Protein AF-A0A975B6C8-F1 (afdb_monomer)

pLDDT: mean 73.53, std 17.84, range [35.53, 93.25]

Secondary structure (DSSP, 8-state):
-----HHHHHHHHHTTB-TTT--B--EEEEEEETTT--B--TT---TT--EEEEEE-SSTTT--EEEESSTT--EEE-GGGGGGG--TT----------------

Organism: NCBI:txid45656

Foldseek 3Di:
DPDDDLLQLQVLLLACHHSVPSHHWDFPFAKAWAPPSDGDDPPDDDPPTQIWTKTFDPPPPPRWIWTASDPNDDIGTDPVCNCSNDDPVPPPPDNPPPPPPPPDD

Radius of gyration: 16.2 Å; Cα contacts (8 Å, |Δi|>4): 144; chains: 1; bounding box: 40×31×43 Å

Solvent-accessible surface area (backbone atoms only — not comparable to full-atom values): 6602 Å² total; per-residue (Å²): 132,83,87,76,52,52,69,57,26,50,56,24,28,66,68,51,17,28,51,88,78,64,43,70,35,51,75,76,54,67,52,32,36,63,89,70,78,44,78,63,67,101,81,75,80,67,95,85,51,61,45,31,25,38,23,30,31,83,52,85,89,71,64,51,44,27,37,29,54,41,101,84,43,66,51,42,61,35,80,94,49,42,65,72,71,56,63,95,81,68,71,79,75,72,73,78,77,75,76,78,75,75,79,85,124

Structure (mmCIF, N/CA/C/O backbone):
data_AF-A0A975B6C8-F1
#
_entry.id   AF-A0A975B6C8-F1
#
loop_
_atom_site.group_PDB
_atom_site.id
_atom_site.type_symbol
_atom_site.label_atom_id
_atom_site.label_alt_id
_atom_site.label_comp_id
_atom_site.label_asym_id
_atom_site.label_entity_id
_atom_site.label_seq_id
_atom_site.pdbx_PDB_ins_code
_atom_site.Cartn_x
_atom_site.Cartn_y
_atom_site.Cartn_z
_atom_site.occupancy
_atom_site.B_iso_or_equiv
_atom_site.auth_seq_id
_atom_site.auth_comp_id
_atom_site.auth_asym_id
_atom_site.auth_atom_id
_atom_site.pdbx_PDB_model_num
ATOM 1 N N . MET A 1 1 ? -12.108 -1.666 19.020 1.00 50.62 1 MET A N 1
ATOM 2 C CA . MET A 1 1 ? -10.968 -1.091 18.264 1.00 50.62 1 MET A CA 1
ATOM 3 C C . MET A 1 1 ? -10.972 0.424 18.418 1.00 50.62 1 MET A C 1
ATOM 5 O O . MET A 1 1 ? -12.004 1.035 18.173 1.00 50.62 1 MET A O 1
ATOM 9 N N . LYS A 1 2 ? -9.859 1.034 18.848 1.00 55.88 2 LYS A N 1
ATOM 10 C CA . LYS A 1 2 ? -9.719 2.500 18.930 1.00 55.88 2 LYS A CA 1
ATOM 11 C C . LYS A 1 2 ? -9.830 3.072 17.507 1.00 55.88 2 LYS A C 1
ATOM 13 O O . LYS A 1 2 ? -9.172 2.542 16.613 1.00 55.88 2 LYS A O 1
ATOM 18 N N . LYS A 1 3 ? -10.668 4.092 17.271 1.00 61.41 3 LYS A N 1
ATOM 19 C CA . LYS A 1 3 ? -10.751 4.756 15.954 1.00 61.41 3 LYS A CA 1
ATOM 20 C C . LYS A 1 3 ? -9.360 5.301 15.608 1.00 61.41 3 LYS A C 1
ATOM 22 O O . LYS A 1 3 ? -8.858 6.179 16.303 1.00 61.41 3 LYS A O 1
ATOM 27 N N . GLN A 1 4 ? -8.721 4.733 14.589 1.00 72.75 4 GLN A N 1
ATOM 28 C CA . GLN A 1 4 ? -7.432 5.212 14.088 1.00 72.75 4 GLN A CA 1
ATOM 29 C C . GLN A 1 4 ? -7.673 6.424 13.194 1.00 72.75 4 GLN A C 1
ATOM 31 O O . GLN A 1 4 ? -8.560 6.382 12.338 1.00 72.75 4 GLN A O 1
ATOM 36 N N . SER A 1 5 ? -6.902 7.491 13.399 1.00 85.12 5 SER A N 1
ATOM 37 C CA . SER A 1 5 ? -6.954 8.666 12.533 1.00 85.12 5 SER A CA 1
ATOM 38 C C . SER A 1 5 ? -6.364 8.341 11.161 1.00 85.12 5 SER A C 1
ATOM 40 O O . SER A 1 5 ? -5.563 7.417 11.009 1.00 85.12 5 SER A O 1
ATOM 42 N N . ILE A 1 6 ? -6.725 9.122 10.146 1.00 85.69 6 ILE A N 1
ATOM 43 C CA . ILE A 1 6 ? -6.144 8.960 8.809 1.00 85.69 6 ILE A CA 1
ATOM 44 C C . ILE A 1 6 ? -4.632 9.242 8.830 1.00 85.69 6 ILE A C 1
ATOM 46 O O . ILE A 1 6 ? -3.874 8.551 8.158 1.00 85.69 6 ILE A O 1
ATOM 50 N N . ALA A 1 7 ? -4.163 10.175 9.666 1.00 85.50 7 ALA A N 1
ATOM 51 C CA . ALA A 1 7 ? -2.731 10.416 9.852 1.00 85.50 7 ALA A CA 1
ATOM 52 C C . ALA A 1 7 ? -1.982 9.163 10.354 1.00 85.50 7 ALA A C 1
ATOM 54 O O . ALA A 1 7 ? -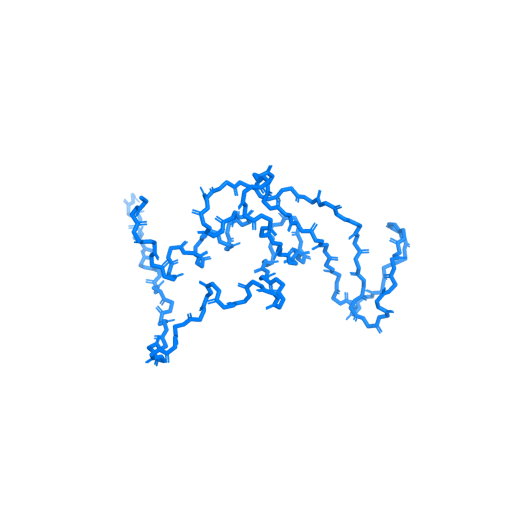0.905 8.852 9.855 1.00 85.50 7 ALA A O 1
ATOM 55 N N . ASP A 1 8 ? -2.567 8.404 11.287 1.00 87.38 8 ASP A N 1
ATOM 56 C CA . ASP A 1 8 ? -1.993 7.141 11.775 1.00 87.38 8 ASP A CA 1
ATOM 57 C C . ASP A 1 8 ? -1.952 6.071 10.668 1.00 87.38 8 ASP A C 1
ATOM 59 O O . ASP A 1 8 ? -0.969 5.348 10.507 1.00 87.38 8 ASP A O 1
ATOM 63 N N . ARG A 1 9 ? -2.998 6.018 9.837 1.00 88.94 9 ARG A N 1
ATOM 64 C CA . ARG A 1 9 ? -3.059 5.136 8.662 1.00 88.94 9 ARG A CA 1
ATOM 65 C C . ARG A 1 9 ? -1.987 5.474 7.625 1.00 88.94 9 ARG A C 1
ATOM 67 O O . ARG A 1 9 ? -1.345 4.560 7.111 1.00 88.94 9 ARG A O 1
ATOM 74 N N . LEU A 1 10 ? -1.772 6.762 7.353 1.00 88.38 10 LEU A N 1
ATOM 75 C CA . LEU A 1 10 ? -0.728 7.244 6.446 1.00 88.38 10 LEU A CA 1
ATOM 76 C C . LEU A 1 10 ? 0.670 6.905 6.967 1.00 88.38 10 LEU A C 1
ATOM 78 O O . LEU A 1 10 ? 1.489 6.406 6.204 1.00 88.38 10 LEU A O 1
ATOM 82 N N . LEU A 1 11 ? 0.928 7.108 8.263 1.00 89.50 11 LEU A N 1
ATOM 83 C CA . LEU A 1 11 ? 2.211 6.758 8.883 1.00 89.50 11 LEU A CA 1
ATOM 84 C C . LEU A 1 11 ? 2.510 5.259 8.780 1.00 89.50 11 LEU A C 1
ATOM 86 O O . LEU A 1 11 ? 3.635 4.871 8.476 1.00 89.50 11 LEU A O 1
ATOM 90 N N . LYS A 1 12 ? 1.502 4.407 8.994 1.00 90.81 12 LYS A N 1
ATOM 91 C CA . LYS A 1 12 ? 1.646 2.955 8.818 1.00 90.81 12 LYS A CA 1
ATOM 92 C C . LYS A 1 12 ? 1.941 2.594 7.369 1.00 90.81 12 LYS A C 1
ATOM 94 O O . LYS A 1 12 ? 2.879 1.840 7.127 1.00 90.81 12 LYS A O 1
ATOM 99 N N . LEU A 1 13 ? 1.193 3.154 6.419 1.00 90.25 13 LEU A N 1
ATOM 100 C CA . LEU A 1 13 ? 1.417 2.885 5.001 1.00 90.25 13 LEU A CA 1
ATOM 101 C C . LEU A 1 13 ? 2.812 3.332 4.552 1.00 90.25 13 LEU A C 1
ATOM 103 O O . LEU A 1 13 ? 3.499 2.577 3.876 1.00 90.25 13 LEU A O 1
ATOM 107 N N . ALA A 1 14 ? 3.255 4.514 4.986 1.00 88.12 14 ALA A N 1
ATOM 108 C CA . ALA A 1 14 ? 4.592 5.034 4.707 1.00 88.12 14 ALA A CA 1
ATOM 109 C C . ALA A 1 14 ? 5.718 4.161 5.290 1.00 88.12 14 ALA A C 1
ATOM 111 O O . ALA A 1 14 ? 6.859 4.293 4.870 1.00 88.12 14 ALA A O 1
ATOM 112 N N . ALA A 1 15 ? 5.406 3.270 6.235 1.00 88.56 15 ALA A N 1
ATOM 113 C CA . ALA A 1 15 ? 6.320 2.274 6.786 1.00 88.56 15 ALA A CA 1
ATOM 114 C C . ALA A 1 15 ? 6.116 0.862 6.190 1.00 88.56 15 ALA A C 1
ATOM 116 O O . ALA A 1 15 ? 6.598 -0.114 6.768 1.00 88.56 15 ALA A O 1
ATOM 117 N N . GLY A 1 16 ? 5.346 0.721 5.103 1.00 88.31 16 GLY A N 1
ATOM 118 C CA . GLY A 1 16 ? 5.030 -0.571 4.481 1.00 88.31 16 GLY A CA 1
ATOM 119 C C . GLY A 1 16 ? 4.106 -1.456 5.324 1.00 88.31 16 GLY A C 1
ATOM 120 O O . GLY A 1 16 ? 4.112 -2.682 5.199 1.00 88.31 16 GLY A O 1
ATOM 121 N N . ARG A 1 17 ? 3.329 -0.857 6.234 1.00 92.06 17 ARG A N 1
ATOM 122 C CA . ARG A 1 17 ? 2.441 -1.570 7.160 1.00 92.06 17 ARG A CA 1
ATOM 123 C C . ARG A 1 17 ? 0.978 -1.388 6.793 1.00 92.06 17 ARG A C 1
ATOM 125 O O . ARG A 1 17 ? 0.562 -0.352 6.279 1.00 92.06 17 ARG A O 1
ATOM 132 N N . CYS A 1 18 ? 0.173 -2.384 7.149 1.00 91.56 18 CYS A N 1
ATOM 133 C CA . CYS A 1 18 ? -1.270 -2.345 7.005 1.00 91.56 18 CYS A CA 1
ATOM 134 C C . CYS A 1 18 ? -1.834 -1.120 7.749 1.00 91.56 18 CYS A C 1
ATOM 136 O O . CYS A 1 18 ? -1.631 -1.005 8.962 1.00 91.56 18 CYS A O 1
ATOM 138 N N . PRO A 1 19 ? -2.597 -0.240 7.082 1.00 90.12 19 PRO A N 1
ATOM 139 C CA . PRO A 1 19 ? -3.173 0.943 7.714 1.00 90.12 19 PRO A CA 1
ATOM 140 C C . PRO A 1 19 ? -4.096 0.632 8.897 1.00 90.12 19 PRO A C 1
ATOM 142 O O . PRO A 1 19 ? -4.154 1.420 9.832 1.00 90.12 19 PRO A O 1
ATOM 145 N N . ILE A 1 20 ? -4.791 -0.513 8.878 1.00 88.56 20 ILE A N 1
ATOM 146 C CA . ILE A 1 20 ? -5.727 -0.932 9.936 1.00 88.56 20 ILE A CA 1
ATOM 147 C C . ILE A 1 20 ? -4.996 -1.640 11.081 1.00 88.56 20 ILE A C 1
ATOM 149 O O . ILE A 1 20 ? -5.208 -1.335 12.254 1.00 88.56 20 ILE A O 1
ATOM 153 N N . HIS A 1 21 ? -4.130 -2.594 10.751 1.00 88.62 21 HIS A N 1
ATOM 154 C CA . HIS A 1 21 ? -3.532 -3.499 11.732 1.00 88.62 21 HIS A CA 1
ATOM 155 C C . HIS A 1 21 ? -2.152 -3.060 12.227 1.00 88.62 21 HIS A C 1
ATOM 157 O O . HIS A 1 21 ? -1.724 -3.476 13.297 1.00 88.62 21 HIS A O 1
ATOM 163 N N . GLY A 1 22 ? -1.446 -2.224 11.462 1.00 89.12 22 GLY A N 1
ATOM 164 C CA . GLY A 1 22 ? -0.081 -1.795 11.772 1.00 89.12 22 GLY A CA 1
ATOM 165 C C . GLY A 1 22 ? 0.982 -2.887 11.619 1.00 89.12 22 GLY A C 1
ATOM 166 O O . GLY A 1 22 ? 2.112 -2.676 12.056 1.00 89.12 22 GLY A O 1
ATOM 167 N N . ILE A 1 23 ? 0.644 -4.027 11.008 1.00 90.50 23 ILE A N 1
ATOM 168 C CA . ILE A 1 23 ? 1.577 -5.127 10.719 1.00 90.50 23 ILE A CA 1
ATOM 169 C C . ILE A 1 23 ? 2.211 -4.974 9.338 1.00 90.50 23 ILE A C 1
ATOM 171 O O . ILE A 1 23 ? 1.629 -4.334 8.465 1.00 90.50 23 ILE A O 1
ATOM 175 N N . TRP A 1 24 ? 3.390 -5.560 9.139 1.00 91.00 24 TRP A N 1
ATOM 176 C CA . TRP A 1 24 ? 4.101 -5.518 7.860 1.00 91.00 24 TRP A CA 1
ATOM 177 C C . TRP A 1 24 ? 3.325 -6.250 6.752 1.00 91.00 24 TRP A C 1
ATOM 179 O O . TRP A 1 24 ? 2.695 -7.275 7.018 1.00 91.00 24 TRP A O 1
ATOM 189 N N . MET A 1 25 ? 3.343 -5.699 5.535 1.00 92.38 25 MET A N 1
ATOM 190 C CA . MET A 1 25 ? 2.670 -6.276 4.367 1.00 92.38 25 MET A CA 1
ATOM 191 C C . MET A 1 25 ? 3.699 -6.984 3.470 1.00 92.38 25 MET A C 1
ATOM 193 O O . MET A 1 25 ? 4.487 -6.289 2.826 1.00 92.38 25 MET A O 1
ATOM 197 N N . PRO A 1 26 ? 3.733 -8.331 3.421 1.00 91.62 26 PRO A N 1
ATOM 198 C CA . PRO A 1 26 ? 4.572 -9.057 2.478 1.00 91.62 26 PRO A CA 1
ATOM 199 C C . PRO A 1 26 ? 4.157 -8.816 1.031 1.00 91.62 26 PRO A C 1
ATOM 201 O O . PRO A 1 26 ? 2.983 -8.602 0.726 1.00 91.62 26 PRO A O 1
ATOM 204 N N . GLN A 1 27 ? 5.142 -8.917 0.140 1.00 91.94 27 GLN A N 1
ATOM 205 C CA . GLN A 1 27 ? 4.923 -9.059 -1.293 1.00 91.94 27 GLN A CA 1
ATOM 206 C C . GLN A 1 27 ? 4.117 -10.335 -1.563 1.00 91.94 27 GLN A C 1
ATOM 208 O O . GLN A 1 27 ? 4.493 -11.413 -1.105 1.00 91.94 27 GLN A O 1
ATOM 213 N N . VAL A 1 28 ? 3.024 -10.201 -2.311 1.00 90.38 28 VAL A N 1
ATOM 214 C CA . VAL A 1 28 ? 2.144 -11.318 -2.697 1.00 90.38 28 VAL A CA 1
ATOM 215 C C . VAL A 1 28 ? 2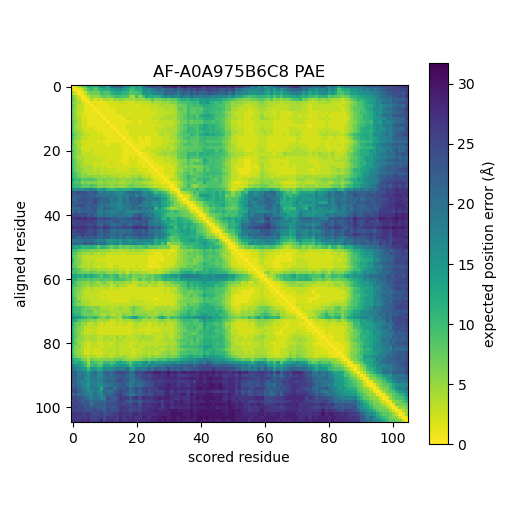.084 -11.541 -4.205 1.00 90.38 28 VAL A C 1
ATOM 217 O O . VAL A 1 28 ? 1.468 -12.502 -4.655 1.00 90.38 28 VAL A O 1
ATOM 220 N N . ASP A 1 29 ? 2.727 -10.678 -4.991 1.00 87.25 29 ASP A N 1
ATOM 221 C CA . ASP A 1 29 ? 2.718 -10.754 -6.451 1.00 87.25 29 ASP A CA 1
ATOM 222 C C . ASP A 1 29 ? 4.097 -10.432 -7.040 1.00 87.25 29 ASP A C 1
ATOM 224 O O . ASP A 1 29 ? 5.009 -10.026 -6.325 1.00 87.25 29 ASP A O 1
ATOM 228 N N . THR A 1 30 ? 4.289 -10.615 -8.343 1.00 84.81 30 THR A N 1
ATOM 229 C CA . THR A 1 30 ? 5.524 -10.231 -9.043 1.00 84.81 30 THR A CA 1
ATOM 230 C C . THR A 1 30 ? 5.641 -8.709 -9.198 1.00 84.81 30 THR A C 1
ATOM 232 O O . THR A 1 30 ? 4.741 -7.954 -8.824 1.00 84.81 30 THR A O 1
ATOM 235 N N . TRP A 1 31 ? 6.767 -8.237 -9.733 1.00 84.12 31 TRP A N 1
ATOM 236 C CA . TRP A 1 31 ? 6.923 -6.837 -10.12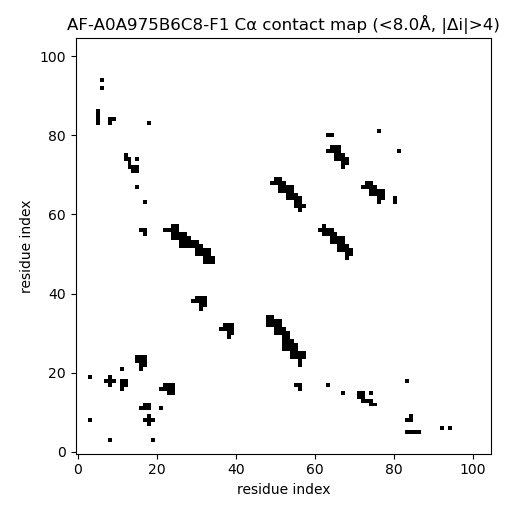5 1.00 84.12 31 TRP A CA 1
ATOM 237 C C . TRP A 1 31 ? 6.232 -6.580 -11.477 1.00 84.12 31 TRP A C 1
ATOM 239 O O . TRP A 1 31 ? 6.317 -7.382 -12.407 1.00 84.12 31 TRP A O 1
ATOM 249 N N . TYR A 1 32 ? 5.510 -5.469 -11.543 1.00 77.56 32 TYR A N 1
ATOM 250 C CA . TYR A 1 32 ? 4.764 -4.927 -12.671 1.00 77.56 32 TYR A CA 1
ATOM 251 C C . TYR A 1 32 ? 5.478 -3.692 -13.198 1.00 77.56 32 TYR A C 1
ATOM 253 O O . TYR A 1 32 ? 5.982 -2.901 -12.405 1.00 77.56 32 TYR A O 1
ATOM 261 N N . TYR A 1 33 ? 5.434 -3.482 -14.508 1.00 74.56 33 TYR A N 1
ATOM 262 C CA . TYR A 1 33 ? 6.037 -2.331 -15.170 1.00 74.56 33 TYR A CA 1
ATOM 263 C C . TYR A 1 33 ? 4.912 -1.435 -15.709 1.00 74.56 33 TYR A C 1
ATOM 265 O O . TYR A 1 33 ? 3.982 -1.916 -16.369 1.00 74.56 33 TYR A O 1
ATOM 273 N N . ALA A 1 34 ? 4.909 -0.164 -15.289 1.00 60.12 34 ALA A N 1
ATOM 274 C CA . ALA A 1 34 ? 3.716 0.687 -15.299 1.00 60.12 34 ALA A CA 1
ATOM 275 C C . ALA A 1 34 ? 3.070 0.914 -16.671 1.00 60.12 34 ALA A C 1
ATOM 277 O O . ALA A 1 34 ? 1.849 1.056 -16.704 1.00 60.12 34 ALA A O 1
ATOM 278 N N . ASP A 1 35 ? 3.831 0.914 -17.765 1.00 57.50 35 ASP A N 1
ATOM 279 C CA . ASP A 1 35 ? 3.290 1.283 -19.082 1.00 57.50 35 ASP A CA 1
ATOM 280 C C . ASP A 1 35 ? 2.745 0.104 -19.891 1.00 57.50 35 ASP A C 1
ATOM 282 O O . ASP A 1 35 ? 2.044 0.283 -20.885 1.00 57.50 35 ASP A O 1
ATOM 286 N N . THR A 1 36 ? 2.992 -1.127 -19.449 1.00 56.88 36 THR A N 1
ATOM 287 C CA . THR A 1 36 ? 2.600 -2.315 -20.215 1.00 56.88 36 THR A CA 1
ATOM 288 C C . THR A 1 36 ? 1.591 -3.195 -19.492 1.00 56.88 36 THR A C 1
ATOM 290 O O . THR A 1 36 ? 0.957 -4.037 -20.128 1.00 56.88 36 THR A O 1
ATOM 293 N N . GLY A 1 37 ? 1.448 -3.057 -18.166 1.00 55.34 37 GLY A N 1
ATOM 294 C CA . GLY A 1 37 ? 0.678 -4.004 -17.350 1.00 55.34 37 GLY A CA 1
ATOM 295 C C . GLY A 1 37 ? 1.207 -5.443 -17.444 1.00 55.34 37 GLY A C 1
ATOM 296 O O . GLY A 1 37 ? 0.552 -6.379 -16.982 1.00 55.34 37 GLY A O 1
ATOM 297 N N . LYS A 1 38 ? 2.383 -5.633 -18.055 1.00 59.31 38 LYS A N 1
ATOM 298 C CA . LYS A 1 38 ? 3.017 -6.928 -18.257 1.00 59.31 38 LYS A CA 1
ATOM 299 C C . LYS A 1 38 ? 3.862 -7.264 -17.035 1.00 59.31 38 LYS A C 1
ATOM 301 O O . LYS A 1 38 ? 4.461 -6.402 -16.391 1.00 59.31 38 LYS A O 1
ATOM 306 N N . ARG A 1 39 ? 3.885 -8.554 -16.714 1.00 60.25 39 ARG A N 1
ATOM 307 C CA . ARG A 1 39 ? 4.799 -9.134 -15.731 1.00 60.25 39 ARG A CA 1
ATOM 308 C C . ARG A 1 39 ? 6.106 -9.415 -16.458 1.00 60.25 39 ARG A C 1
ATOM 310 O O . ARG A 1 39 ? 6.082 -10.165 -17.432 1.00 60.25 39 ARG A O 1
ATOM 317 N N . TYR A 1 40 ? 7.211 -8.846 -15.997 1.00 58.44 40 TYR A N 1
ATOM 318 C CA . TYR A 1 40 ? 8.533 -9.201 -16.512 1.00 58.44 40 TYR A CA 1
ATOM 319 C C . TYR A 1 40 ? 9.304 -9.997 -15.466 1.00 58.44 40 TYR A C 1
ATOM 321 O O . TYR A 1 40 ? 9.104 -9.859 -14.256 1.00 58.44 40 TYR A O 1
ATOM 329 N N . PHE A 1 41 ? 10.190 -10.857 -15.957 1.00 55.62 41 PHE A N 1
ATOM 330 C CA . PHE A 1 41 ? 11.210 -11.492 -15.139 1.00 55.62 41 PHE A CA 1
ATOM 331 C C . PHE A 1 41 ? 12.390 -10.525 -14.969 1.00 55.62 41 PHE A C 1
ATOM 333 O O . PHE A 1 41 ? 12.631 -9.682 -15.823 1.00 55.62 41 PHE A O 1
ATOM 340 N N . ARG A 1 42 ? 13.109 -10.675 -13.851 1.00 49.72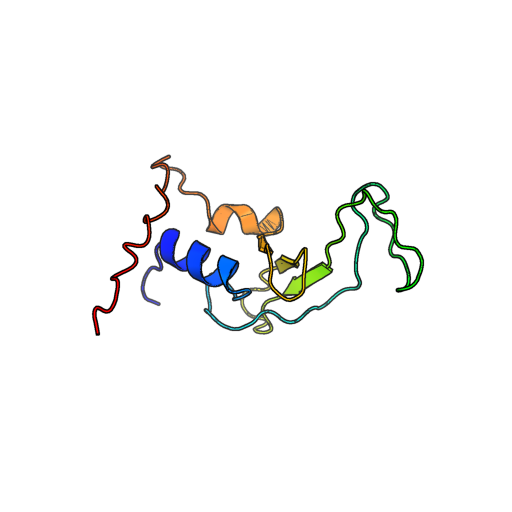 42 ARG A N 1
ATOM 341 C CA . ARG A 1 42 ? 14.100 -9.783 -13.202 1.00 49.72 42 ARG A CA 1
ATOM 342 C C . ARG A 1 42 ? 15.218 -9.136 -14.061 1.00 49.72 42 ARG A C 1
ATOM 344 O O . ARG A 1 42 ? 16.095 -8.518 -13.479 1.00 49.72 42 ARG A O 1
ATOM 351 N N . PHE A 1 43 ? 15.261 -9.305 -15.381 1.00 52.66 43 PHE A N 1
ATOM 352 C CA . PHE A 1 43 ? 16.432 -8.984 -16.209 1.00 52.66 43 PHE A CA 1
ATOM 353 C C . PHE A 1 43 ? 16.169 -8.042 -17.393 1.00 52.66 43 PHE A C 1
ATOM 355 O O . PHE A 1 43 ? 17.109 -7.712 -18.108 1.00 52.66 43 PHE A O 1
ATOM 362 N N . GLU A 1 44 ? 14.933 -7.587 -17.595 1.00 54.38 44 GLU A N 1
ATOM 363 C CA . GLU A 1 44 ? 14.601 -6.563 -18.592 1.00 54.38 44 GLU A CA 1
ATOM 364 C C . GLU A 1 44 ? 14.135 -5.315 -17.833 1.00 54.38 44 GLU A C 1
ATOM 366 O O . GLU A 1 44 ? 12.991 -5.238 -17.390 1.00 54.38 44 GLU A O 1
ATOM 371 N N . GLU A 1 45 ? 15.053 -4.381 -17.578 1.00 52.62 45 GLU A N 1
ATOM 372 C CA . GLU A 1 45 ? 14.781 -3.127 -16.863 1.00 52.62 45 GLU A CA 1
ATOM 373 C C . GLU A 1 45 ? 14.740 -1.963 -17.867 1.00 52.62 45 GLU A C 1
ATOM 375 O O . GLU A 1 45 ? 15.788 -1.555 -18.367 1.00 52.62 45 GLU A O 1
ATOM 380 N N . PRO A 1 46 ? 13.557 -1.415 -18.197 1.00 53.12 46 PRO A N 1
ATOM 381 C CA . PRO A 1 46 ? 13.454 -0.129 -18.874 1.00 53.12 46 PRO A CA 1
ATOM 382 C C . PRO A 1 46 ? 13.788 0.990 -17.875 1.00 53.12 46 PRO A C 1
ATOM 384 O O . PRO A 1 46 ? 13.246 1.012 -16.770 1.00 53.12 46 PRO A O 1
ATOM 387 N N . GLU A 1 47 ? 14.649 1.932 -18.264 1.00 53.50 47 GLU A N 1
ATOM 388 C CA . GLU A 1 47 ? 15.153 3.015 -17.397 1.00 53.50 47 GLU A CA 1
ATOM 389 C C . GLU A 1 47 ? 14.069 4.015 -16.935 1.00 53.50 47 GLU A C 1
ATOM 391 O O . GLU A 1 47 ? 14.261 4.697 -15.930 1.00 53.50 47 GLU A O 1
ATOM 396 N N . ASP A 1 48 ? 12.908 4.056 -17.602 1.00 51.84 48 ASP A N 1
ATOM 397 C CA . ASP A 1 48 ? 11.861 5.069 -17.382 1.00 51.84 48 ASP A CA 1
ATOM 398 C C . ASP A 1 48 ? 10.505 4.511 -16.895 1.00 51.84 48 ASP A C 1
ATOM 400 O O . ASP A 1 48 ? 9.557 5.269 -16.660 1.00 51.84 48 ASP A O 1
ATOM 404 N N . GLU A 1 49 ? 10.371 3.194 -16.699 1.00 59.62 49 GLU A N 1
ATOM 405 C CA . GLU A 1 49 ? 9.090 2.587 -16.315 1.00 59.62 49 GLU A CA 1
ATOM 406 C C . GLU A 1 49 ? 8.951 2.454 -14.792 1.00 59.62 49 GLU A C 1
ATOM 408 O O . GLU A 1 49 ? 9.764 1.832 -14.111 1.00 59.62 49 GLU A O 1
ATOM 413 N N . LYS A 1 50 ? 7.871 3.009 -14.220 1.00 61.31 50 LYS A N 1
ATOM 414 C CA . LYS A 1 50 ? 7.577 2.842 -12.786 1.0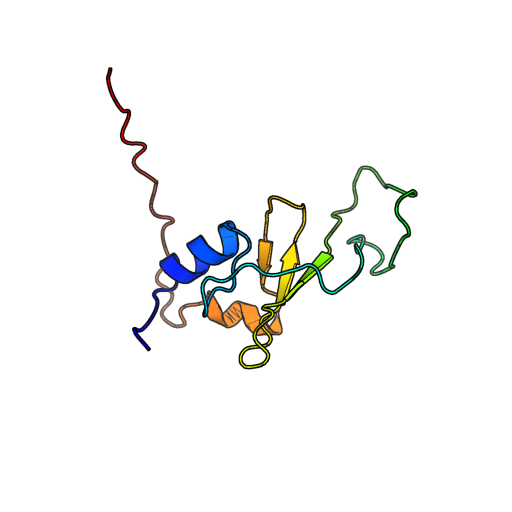0 61.31 50 LYS A CA 1
ATOM 415 C C . LYS A 1 50 ? 7.299 1.370 -12.483 1.00 61.31 50 LYS A C 1
ATOM 417 O O . LYS A 1 50 ? 6.228 0.855 -12.805 1.00 61.31 50 LYS A O 1
ATOM 422 N N . ILE A 1 51 ? 8.237 0.710 -11.819 1.00 79.31 51 ILE A N 1
ATOM 423 C CA . ILE A 1 51 ? 8.088 -0.683 -11.404 1.00 79.31 51 ILE A CA 1
ATOM 424 C C . ILE A 1 51 ? 7.359 -0.725 -10.053 1.00 79.31 51 ILE A C 1
ATOM 426 O O . ILE A 1 51 ? 7.713 0.009 -9.130 1.00 79.31 51 ILE A O 1
ATOM 430 N N . TYR A 1 52 ? 6.328 -1.558 -9.911 1.00 86.25 52 TYR A N 1
ATOM 431 C CA . TYR A 1 52 ? 5.657 -1.781 -8.627 1.00 86.25 52 TYR A CA 1
ATOM 432 C C . TYR A 1 52 ? 5.320 -3.248 -8.401 1.00 86.25 52 TYR A C 1
ATOM 434 O O . TYR A 1 52 ? 5.054 -3.980 -9.338 1.00 86.25 52 TYR A O 1
ATOM 442 N N . THR A 1 53 ? 5.251 -3.688 -7.155 1.00 89.44 53 THR A N 1
ATOM 443 C CA . THR A 1 53 ? 4.685 -4.992 -6.790 1.00 89.44 53 THR A CA 1
ATOM 444 C C . THR A 1 53 ? 3.460 -4.818 -5.899 1.00 89.44 53 THR A C 1
ATOM 446 O O . THR A 1 53 ? 3.222 -3.729 -5.372 1.00 89.44 53 THR A O 1
ATOM 449 N N . ILE A 1 54 ? 2.655 -5.867 -5.741 1.00 90.56 54 ILE A N 1
ATOM 450 C CA . ILE A 1 54 ? 1.529 -5.865 -4.809 1.00 90.56 54 ILE A CA 1
ATOM 451 C C . ILE A 1 54 ? 1.980 -6.470 -3.484 1.00 90.56 54 ILE A C 1
ATOM 453 O O . ILE A 1 54 ? 2.507 -7.582 -3.429 1.00 90.56 54 ILE A O 1
ATOM 457 N N . VAL A 1 55 ? 1.738 -5.725 -2.410 1.00 91.94 55 VAL A N 1
ATOM 458 C CA . VAL A 1 55 ? 1.873 -6.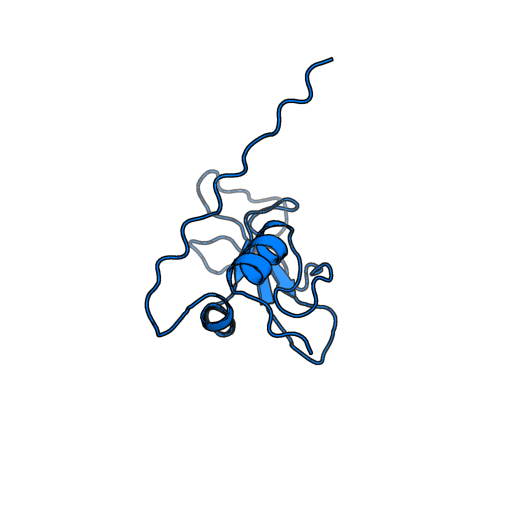189 -1.032 1.00 91.94 55 VAL A CA 1
ATOM 459 C C . VAL A 1 55 ? 0.495 -6.286 -0.394 1.00 91.94 55 VAL A C 1
ATOM 461 O O . VAL A 1 55 ? -0.381 -5.462 -0.671 1.00 91.94 55 VAL A O 1
ATOM 464 N N . GLU A 1 56 ? 0.298 -7.270 0.474 1.00 93.19 56 GLU A N 1
ATOM 465 C CA . GLU A 1 56 ? -0.987 -7.508 1.132 1.00 93.19 56 GLU A CA 1
ATOM 466 C C . GLU A 1 56 ? -0.821 -7.672 2.638 1.00 93.19 56 GLU A C 1
ATOM 468 O O . GLU A 1 56 ? 0.193 -8.162 3.125 1.00 93.19 56 GLU A O 1
ATOM 473 N N . CYS A 1 57 ? -1.823 -7.254 3.409 1.00 92.94 57 CYS A N 1
ATOM 474 C CA . CYS A 1 57 ? -1.873 -7.573 4.826 1.00 92.94 57 CYS A CA 1
ATOM 475 C C . CYS A 1 57 ? -2.034 -9.093 5.018 1.00 92.94 57 CYS A C 1
ATOM 477 O O . CYS A 1 57 ? -3.032 -9.645 4.567 1.00 92.94 57 CYS A O 1
ATOM 479 N N . PRO A 1 58 ? -1.139 -9.770 5.761 1.00 88.25 58 PRO A N 1
ATOM 480 C CA . PRO A 1 58 ? -1.184 -11.227 5.908 1.00 88.25 58 PRO A CA 1
ATOM 481 C C . PRO A 1 58 ? -2.327 -11.699 6.820 1.00 88.25 58 PRO A C 1
ATOM 483 O O . PRO A 1 58 ? -2.543 -12.896 6.993 1.00 88.25 58 PRO A O 1
ATOM 486 N N . TRP A 1 59 ? -3.063 -10.770 7.437 1.00 85.25 59 TRP A N 1
ATOM 487 C CA . TRP A 1 59 ? -4.296 -11.098 8.132 1.00 85.25 59 TRP A CA 1
ATOM 488 C C . TRP A 1 59 ? -5.465 -11.134 7.142 1.00 85.25 59 TRP A C 1
ATOM 490 O O . TRP A 1 59 ? -5.940 -10.097 6.673 1.00 85.25 59 TRP A O 1
ATOM 500 N N . ASN A 1 60 ? -5.995 -12.341 6.921 1.00 70.25 60 ASN A N 1
ATOM 501 C CA . ASN A 1 60 ? -7.142 -12.626 6.045 1.00 70.25 60 ASN A CA 1
ATOM 502 C C . ASN A 1 60 ? -8.436 -11.867 6.395 1.00 70.25 60 ASN A C 1
ATOM 504 O O . ASN A 1 60 ? -9.415 -11.949 5.661 1.00 70.25 60 ASN A O 1
ATOM 508 N N . ASN A 1 61 ? -8.484 -11.150 7.517 1.00 80.06 61 ASN A N 1
ATOM 509 C CA . ASN A 1 61 ? -9.672 -10.418 7.944 1.00 80.06 61 ASN A CA 1
ATOM 510 C C . ASN A 1 61 ? -9.826 -9.038 7.269 1.00 80.06 61 ASN A C 1
ATOM 512 O O . ASN A 1 61 ? -10.936 -8.511 7.286 1.00 80.06 61 ASN A O 1
ATOM 516 N N . CYS A 1 62 ? -8.769 -8.436 6.696 1.00 86.31 62 CYS A N 1
ATOM 517 C CA . CYS A 1 62 ? -8.888 -7.151 5.990 1.00 86.31 62 CYS A CA 1
ATOM 518 C C . CYS A 1 62 ? -8.541 -7.197 4.504 1.00 86.31 62 CYS A C 1
ATOM 520 O O . CYS A 1 62 ? -9.104 -6.391 3.772 1.00 86.31 62 CYS A O 1
ATOM 522 N N . GLY A 1 63 ? -7.635 -8.075 4.054 1.00 85.69 63 GLY A N 1
ATOM 523 C CA . GLY A 1 63 ? -7.261 -8.188 2.633 1.00 85.69 63 GLY A CA 1
ATOM 524 C C . GLY A 1 63 ? -6.769 -6.876 2.001 1.00 85.69 63 GLY A C 1
ATOM 525 O O . GLY A 1 63 ? -6.970 -6.639 0.808 1.00 85.69 63 GLY A O 1
ATOM 526 N N . ILE A 1 64 ? -6.200 -5.967 2.806 1.00 90.69 64 ILE A N 1
ATOM 527 C CA . ILE A 1 64 ? -5.719 -4.672 2.312 1.00 90.69 64 ILE A CA 1
ATOM 528 C C . ILE A 1 64 ? -4.496 -4.889 1.440 1.00 90.69 64 ILE A C 1
ATOM 530 O O . ILE A 1 64 ? -3.517 -5.476 1.894 1.00 90.69 64 ILE A O 1
ATOM 534 N N . GLN A 1 65 ? -4.543 -4.311 0.244 1.00 93.25 65 GLN A N 1
ATOM 535 C CA . GLN A 1 65 ? -3.475 -4.375 -0.743 1.00 93.25 65 GLN A CA 1
ATOM 536 C C . GLN A 1 65 ? -2.933 -2.986 -1.080 1.00 93.25 65 GLN A C 1
ATOM 538 O O . GLN A 1 65 ? -3.700 -2.029 -1.258 1.00 93.25 65 GLN A O 1
ATOM 543 N N . ALA A 1 66 ? -1.614 -2.903 -1.235 1.00 90.94 66 ALA A N 1
ATOM 544 C CA . ALA 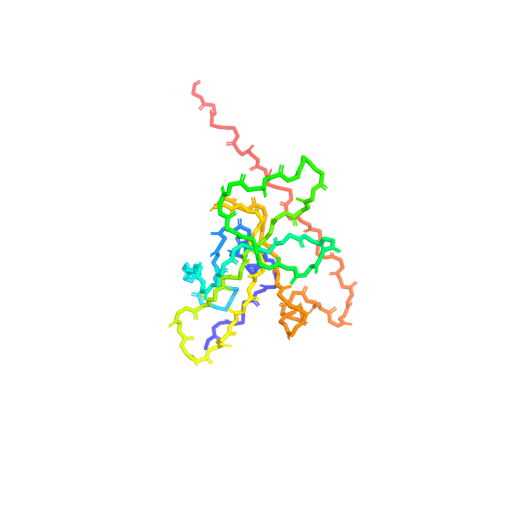A 1 66 ? -0.894 -1.711 -1.659 1.00 90.94 66 ALA A CA 1
ATOM 545 C C . ALA A 1 66 ? 0.093 -2.036 -2.788 1.00 90.94 66 ALA A C 1
ATOM 547 O O . ALA A 1 66 ? 0.613 -3.144 -2.876 1.00 90.94 66 ALA A O 1
ATOM 548 N N . LYS A 1 67 ? 0.366 -1.050 -3.637 1.00 90.88 67 LYS A N 1
ATOM 549 C CA . LYS A 1 67 ? 1.485 -1.030 -4.571 1.00 90.88 67 LYS A CA 1
ATOM 550 C C . LYS A 1 67 ? 2.740 -0.612 -3.813 1.00 90.88 67 LYS A C 1
ATOM 552 O O . LYS A 1 67 ? 2.724 0.419 -3.145 1.00 90.88 67 LYS A O 1
ATOM 557 N N . ALA A 1 68 ? 3.805 -1.393 -3.911 1.00 89.94 68 ALA A N 1
ATOM 558 C CA . ALA A 1 68 ? 5.133 -1.052 -3.416 1.00 89.94 68 ALA A CA 1
ATOM 559 C C . ALA A 1 68 ? 6.040 -0.761 -4.612 1.00 89.94 68 ALA A C 1
ATOM 561 O O . ALA A 1 68 ? 6.215 -1.632 -5.458 1.00 89.94 68 ALA A O 1
ATOM 562 N N . PHE A 1 69 ? 6.607 0.442 -4.689 1.00 85.62 69 PHE A N 1
ATOM 563 C C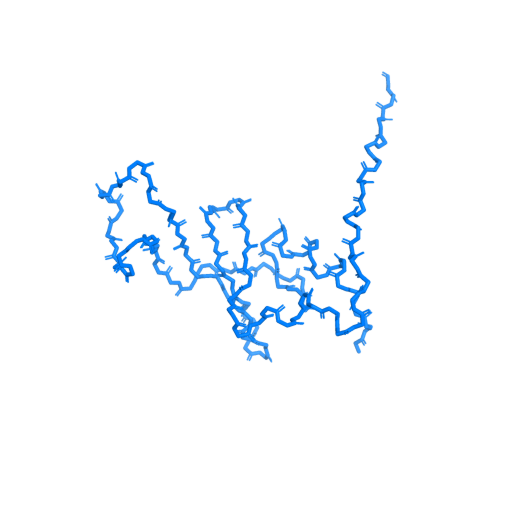A . PHE A 1 69 ? 7.501 0.836 -5.791 1.00 85.62 69 PHE A CA 1
ATOM 564 C C . PHE A 1 69 ? 8.979 0.537 -5.502 1.00 85.62 69 PHE A C 1
ATOM 566 O O . PHE A 1 69 ? 9.828 0.617 -6.379 1.00 85.62 69 PHE A O 1
ATOM 573 N N . SER A 1 70 ? 9.300 0.181 -4.258 1.00 81.81 70 SER A N 1
ATOM 574 C CA . SER A 1 70 ? 10.596 -0.367 -3.862 1.00 81.81 70 SER A CA 1
ATOM 575 C C . SER A 1 70 ? 10.421 -1.206 -2.591 1.00 81.81 70 SER A C 1
ATOM 577 O O . SER A 1 70 ? 9.374 -1.144 -1.938 1.00 81.81 70 SER A O 1
ATOM 579 N N . ASN A 1 71 ? 11.464 -1.932 -2.182 1.00 76.25 71 ASN A N 1
ATOM 580 C CA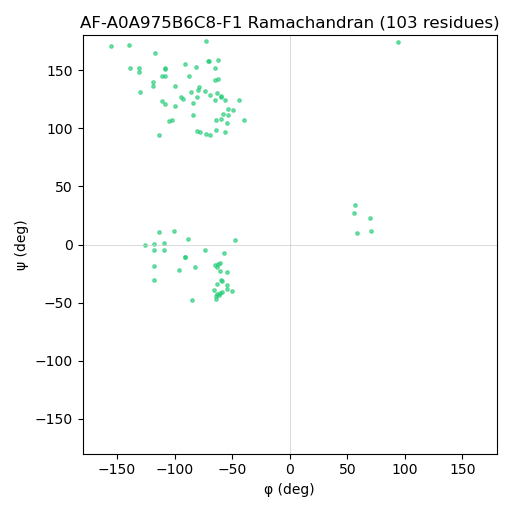 . ASN A 1 71 ? 11.485 -2.632 -0.891 1.00 76.25 71 ASN A CA 1
ATOM 581 C C . ASN A 1 71 ? 11.341 -1.682 0.316 1.00 76.25 71 ASN A C 1
ATOM 583 O O . ASN A 1 71 ? 10.913 -2.111 1.384 1.00 76.25 71 ASN A O 1
ATOM 587 N N . ASN A 1 72 ? 11.679 -0.400 0.139 1.00 78.56 72 ASN A N 1
ATOM 588 C CA . ASN A 1 72 ? 11.671 0.631 1.180 1.00 78.56 72 ASN A CA 1
ATOM 589 C C . ASN A 1 72 ? 10.618 1.728 0.935 1.00 78.56 72 ASN A C 1
ATOM 591 O O . ASN A 1 72 ? 10.627 2.751 1.618 1.00 78.56 72 ASN A O 1
ATOM 595 N N . GLY A 1 73 ? 9.715 1.526 -0.027 1.00 74.62 73 GLY A N 1
ATOM 596 C CA . GLY A 1 73 ? 8.695 2.497 -0.412 1.00 74.62 73 GLY A CA 1
ATOM 597 C C . GLY A 1 73 ? 9.114 3.403 -1.580 1.00 74.62 73 GLY A C 1
ATOM 598 O O . GLY A 1 73 ? 10.250 3.340 -2.047 1.00 74.62 73 GLY A O 1
ATOM 599 N N . PRO A 1 74 ? 8.209 4.245 -2.095 1.00 85.81 74 PRO A N 1
ATOM 600 C CA . PRO A 1 74 ? 6.886 4.546 -1.550 1.00 85.81 74 PRO A CA 1
ATOM 601 C C . PRO A 1 74 ? 5.880 3.391 -1.681 1.00 85.81 74 PRO A C 1
ATOM 603 O O . PRO A 1 74 ? 6.035 2.500 -2.519 1.00 85.81 74 PRO A O 1
ATOM 606 N N . TRP A 1 75 ? 4.848 3.424 -0.830 1.00 88.56 75 TRP A N 1
ATOM 607 C CA . TRP A 1 75 ? 3.703 2.512 -0.872 1.00 88.56 75 TRP A CA 1
ATOM 608 C C . TRP A 1 75 ? 2.409 3.285 -1.104 1.00 88.56 75 TRP A C 1
ATOM 610 O O . TRP A 1 75 ? 2.158 4.297 -0.449 1.00 88.56 75 TRP A O 1
ATOM 620 N N . GLU A 1 76 ? 1.552 2.768 -1.977 1.00 90.31 76 GLU A N 1
ATOM 621 C CA . GLU A 1 76 ? 0.264 3.373 -2.317 1.00 90.31 76 GLU A CA 1
ATOM 622 C C . GLU A 1 76 ? -0.852 2.339 -2.225 1.00 90.31 76 GLU A C 1
ATOM 624 O O . GLU A 1 76 ? -0.743 1.257 -2.791 1.00 90.31 76 GLU A O 1
ATOM 629 N N . LEU A 1 77 ? -1.961 2.641 -1.548 1.00 89.56 77 LEU A N 1
ATOM 630 C CA . LEU A 1 77 ? -3.101 1.720 -1.541 1.00 89.56 77 LEU A CA 1
ATOM 631 C C . LEU A 1 77 ? -3.661 1.526 -2.953 1.00 89.56 77 LEU A C 1
ATOM 633 O O . LEU A 1 77 ? -3.776 2.470 -3.738 1.00 89.56 77 LEU A O 1
ATOM 637 N N . THR A 1 78 ? -4.071 0.294 -3.250 1.00 87.75 78 THR A N 1
ATOM 638 C CA . THR A 1 78 ? -4.834 0.007 -4.471 1.00 87.75 78 THR A CA 1
ATOM 639 C C . THR A 1 78 ? -6.168 0.757 -4.458 1.00 87.75 78 THR A C 1
ATOM 641 O O . THR A 1 78 ? -6.668 1.154 -3.403 1.00 87.75 78 THR A O 1
ATOM 644 N N . GLU A 1 79 ? -6.769 0.957 -5.632 1.00 84.69 79 GLU A N 1
ATOM 645 C CA . GLU A 1 79 ? -7.987 1.771 -5.784 1.00 84.69 79 GLU A CA 1
ATOM 646 C C . GLU A 1 79 ? -9.130 1.321 -4.881 1.00 84.69 79 GLU A C 1
ATOM 648 O O . GLU A 1 79 ? -9.787 2.154 -4.259 1.00 84.69 79 GLU A O 1
ATOM 653 N N . LYS A 1 80 ? -9.274 0.004 -4.710 1.00 85.75 80 LYS A N 1
ATOM 654 C CA . LYS A 1 80 ? -10.242 -0.611 -3.801 1.00 85.75 80 LYS A CA 1
ATOM 655 C C . LYS A 1 80 ? -10.131 -0.089 -2.368 1.00 85.75 80 LYS A C 1
ATOM 657 O O . LYS A 1 80 ? -11.147 0.022 -1.700 1.00 85.75 80 LYS A O 1
ATOM 662 N N . TRP A 1 81 ? -8.925 0.227 -1.894 1.00 87.31 81 TRP A N 1
ATOM 663 C CA . TRP A 1 81 ? -8.646 0.583 -0.498 1.00 87.31 81 TRP A CA 1
ATOM 664 C C . TRP A 1 81 ? -8.304 2.058 -0.291 1.00 87.31 81 TRP A C 1
ATOM 666 O O . TRP A 1 81 ? -8.167 2.490 0.854 1.00 87.31 81 TRP A O 1
ATOM 676 N N . LYS A 1 82 ? -8.201 2.846 -1.368 1.00 85.88 82 LYS A N 1
ATOM 677 C CA . LYS A 1 82 ? -7.874 4.279 -1.315 1.00 85.88 82 LYS A CA 1
ATOM 678 C C . LYS A 1 82 ? -8.750 5.037 -0.315 1.00 85.88 82 LYS A C 1
ATOM 680 O O . LYS A 1 82 ? -8.221 5.839 0.449 1.00 85.88 82 LYS A O 1
ATOM 685 N N . TYR A 1 83 ? -10.046 4.717 -0.234 1.00 83.06 83 TYR A N 1
ATOM 686 C CA . TYR A 1 83 ? -11.010 5.337 0.690 1.00 83.06 83 TYR A CA 1
ATOM 687 C C . TYR A 1 83 ? -10.589 5.297 2.170 1.00 83.06 83 TYR A C 1
ATOM 689 O O . TYR A 1 83 ? -11.015 6.144 2.947 1.00 83.06 83 TYR A O 1
ATOM 697 N N . LEU A 1 84 ? -9.724 4.358 2.582 1.00 83.81 84 LEU A N 1
ATOM 698 C CA . LEU A 1 84 ? -9.196 4.304 3.950 1.00 83.81 84 LEU A CA 1
ATOM 699 C C . LEU A 1 84 ? -8.358 5.535 4.319 1.00 83.81 84 LEU A C 1
ATOM 701 O O . LEU A 1 84 ? -8.148 5.782 5.512 1.00 83.81 84 LEU A O 1
ATOM 705 N N . LEU A 1 85 ? -7.877 6.266 3.313 1.00 82.19 85 LEU A N 1
ATOM 706 C CA . LEU A 1 85 ? -7.070 7.474 3.441 1.00 82.19 85 LEU A CA 1
ATOM 707 C C . LEU A 1 85 ? -7.823 8.751 3.045 1.00 82.19 85 LEU A C 1
ATOM 709 O O . LEU A 1 85 ? -7.237 9.827 3.112 1.00 82.19 85 LEU A O 1
ATOM 713 N N . TYR A 1 86 ? -9.096 8.649 2.656 1.00 74.75 86 TYR A N 1
ATOM 714 C CA . TYR A 1 86 ? -9.932 9.810 2.366 1.00 74.75 86 TYR A CA 1
ATOM 715 C C . TYR A 1 86 ? -10.831 10.128 3.558 1.00 74.75 86 TYR A C 1
ATOM 717 O O . TYR A 1 86 ? -11.435 9.239 4.158 1.00 74.75 86 TYR A O 1
ATOM 725 N N . ASP A 1 87 ? -10.926 11.415 3.875 1.00 62.06 87 ASP A N 1
ATOM 726 C CA . ASP A 1 87 ? -11.971 11.951 4.738 1.00 62.06 87 ASP A CA 1
ATOM 727 C C . ASP A 1 87 ? -13.056 12.564 3.837 1.00 62.06 87 ASP A C 1
ATOM 729 O O . ASP A 1 87 ? -12.734 13.482 3.074 1.00 62.06 87 ASP A O 1
ATOM 733 N N . PRO A 1 88 ? -14.316 12.090 3.870 1.00 55.59 88 PRO A N 1
ATOM 734 C CA . PRO A 1 88 ? -15.399 12.720 3.117 1.00 55.59 88 PRO A CA 1
ATOM 735 C C . PRO A 1 88 ? -15.650 14.184 3.528 1.00 55.59 88 PRO A C 1
ATOM 737 O O . PRO A 1 88 ? -16.261 14.920 2.759 1.00 55.59 88 PRO A O 1
ATOM 740 N N . GLU A 1 89 ? -15.147 14.641 4.683 1.00 57.59 89 GLU A N 1
ATOM 741 C CA . GLU A 1 89 ? -15.283 16.032 5.146 1.00 57.59 89 GLU A CA 1
ATOM 742 C C . GLU A 1 89 ? -14.177 16.989 4.660 1.00 57.59 89 GLU A C 1
ATOM 744 O O . GLU A 1 89 ? -14.175 18.163 5.029 1.00 57.59 89 GLU A O 1
ATOM 749 N N . ASN A 1 90 ? -13.247 16.548 3.803 1.00 50.69 90 ASN A N 1
ATOM 750 C CA . ASN A 1 90 ? -12.316 17.444 3.102 1.00 50.69 90 ASN A CA 1
ATOM 751 C C . ASN A 1 90 ? -11.461 18.348 4.022 1.00 50.69 90 ASN A C 1
ATOM 753 O O . ASN A 1 90 ? -11.098 19.471 3.665 1.00 50.69 90 ASN A O 1
ATOM 757 N N . LYS A 1 91 ? -11.074 17.875 5.213 1.00 47.53 91 LYS A N 1
ATOM 758 C CA . LYS A 1 91 ? -9.947 18.489 5.925 1.00 47.53 91 LYS A CA 1
ATOM 759 C C . LYS A 1 91 ? -8.673 17.929 5.323 1.00 47.53 91 LYS A C 1
ATOM 761 O O . LYS A 1 91 ? -8.261 16.831 5.680 1.00 47.53 91 LYS A O 1
ATOM 766 N N . ILE A 1 92 ? -8.071 18.685 4.402 1.00 44.53 92 ILE A N 1
ATOM 767 C CA . ILE A 1 92 ? -6.694 18.488 3.932 1.00 44.53 92 ILE A CA 1
ATOM 768 C C . ILE A 1 92 ? -5.851 18.125 5.155 1.00 44.53 92 ILE A C 1
ATOM 770 O O . ILE A 1 92 ? -5.606 18.968 6.023 1.00 44.53 92 ILE A O 1
ATOM 774 N N . ILE A 1 93 ? -5.458 16.858 5.263 1.00 47.38 93 ILE A N 1
ATOM 775 C CA . ILE A 1 93 ? -4.586 16.418 6.342 1.00 47.38 93 ILE A CA 1
ATOM 776 C C . ILE A 1 93 ? -3.234 16.999 5.986 1.00 47.38 93 ILE A C 1
ATOM 778 O O . ILE A 1 93 ? -2.493 16.449 5.175 1.00 47.38 93 ILE A O 1
ATOM 782 N N . GLN A 1 94 ? -2.942 18.168 6.549 1.00 44.97 94 GLN A N 1
ATOM 783 C CA . GLN A 1 94 ? -1.592 18.689 6.555 1.00 44.97 94 GLN A CA 1
ATOM 784 C C . GLN A 1 94 ? -0.722 17.593 7.160 1.00 44.97 94 GLN A C 1
ATOM 786 O O . GLN A 1 94 ? -0.925 17.197 8.311 1.00 44.97 94 GLN A O 1
ATOM 791 N N . PHE A 1 95 ? 0.211 17.073 6.360 1.00 45.22 95 PHE A N 1
ATOM 792 C CA . PHE A 1 95 ? 1.279 16.221 6.855 1.00 45.22 95 PHE A CA 1
ATOM 793 C C . PHE A 1 95 ? 1.821 16.870 8.130 1.00 45.22 95 PHE A C 1
ATOM 795 O O . PHE A 1 95 ? 2.189 18.052 8.080 1.00 45.22 95 PHE A O 1
ATOM 802 N N . PRO A 1 96 ? 1.851 16.172 9.277 1.00 44.59 96 PRO A N 1
ATOM 803 C CA . PRO A 1 96 ? 2.526 16.719 10.432 1.00 44.59 96 PRO A CA 1
ATOM 804 C C . PRO A 1 96 ? 3.981 16.915 10.013 1.00 44.59 96 PRO A C 1
ATOM 806 O O . PRO A 1 96 ? 4.710 15.945 9.814 1.00 44.59 96 PRO A O 1
ATOM 809 N N . LYS A 1 97 ? 4.396 18.175 9.819 1.00 50.41 97 LYS A N 1
ATOM 810 C CA . LYS A 1 97 ? 5.806 18.528 9.665 1.00 50.41 97 LYS A CA 1
ATOM 811 C C . LYS A 1 97 ? 6.486 17.962 10.901 1.00 50.41 97 LYS A C 1
ATOM 813 O O . LYS A 1 97 ? 6.292 18.488 11.999 1.00 50.41 97 LYS A O 1
ATOM 818 N N . HIS A 1 98 ? 7.208 16.854 10.750 1.00 44.56 98 HIS A N 1
ATOM 819 C CA . HIS A 1 98 ? 8.026 16.330 11.826 1.00 44.56 98 HIS A CA 1
ATOM 820 C C . HIS A 1 98 ? 8.927 17.479 12.284 1.00 44.56 98 HIS A C 1
ATOM 822 O O . HIS A 1 98 ? 9.806 17.925 11.550 1.00 44.56 98 HIS A O 1
ATOM 828 N N . LYS A 1 99 ? 8.694 17.988 13.499 1.00 42.62 99 LYS A N 1
ATOM 829 C CA . LYS A 1 99 ? 9.734 18.711 14.222 1.00 42.62 99 LYS A CA 1
ATOM 830 C C . LYS A 1 99 ? 10.818 17.675 14.467 1.00 42.62 99 LYS A C 1
ATOM 832 O O . LYS A 1 99 ? 10.691 16.861 15.381 1.00 42.62 99 LYS A O 1
ATOM 837 N N . ILE A 1 100 ? 11.843 17.679 13.621 1.00 51.59 100 ILE A N 1
ATOM 838 C CA . ILE A 1 100 ? 13.128 17.068 13.931 1.00 51.59 100 ILE A CA 1
ATOM 839 C C . ILE A 1 100 ? 13.567 17.756 15.225 1.00 51.59 100 ILE A C 1
ATOM 841 O O . ILE A 1 100 ? 14.025 18.897 15.215 1.00 51.59 100 ILE A O 1
ATOM 845 N N . LYS A 1 101 ? 13.320 17.116 16.372 1.00 42.09 101 LYS A N 1
ATOM 846 C CA . LYS A 1 101 ? 13.965 17.515 17.616 1.00 42.09 101 LYS A CA 1
ATOM 847 C C . LYS A 1 101 ? 15.424 17.132 17.436 1.00 42.09 101 LYS A C 1
ATOM 849 O O . LYS A 1 101 ? 15.788 15.978 17.640 1.00 42.09 101 LYS A O 1
ATOM 854 N N . GLY A 1 102 ? 16.218 18.103 16.990 1.00 39.34 102 GLY A N 1
ATOM 855 C CA . GLY A 1 102 ? 17.664 18.050 17.085 1.00 39.34 102 GLY A CA 1
ATOM 856 C C . GLY A 1 102 ? 18.019 17.685 18.518 1.00 39.34 102 GLY A C 1
ATOM 857 O O . GLY A 1 102 ? 17.672 18.396 19.463 1.00 39.34 102 GLY A O 1
ATOM 858 N N . ARG A 1 103 ? 18.634 16.518 18.676 1.00 35.53 103 ARG A N 1
ATOM 859 C CA . ARG A 1 103 ? 19.291 16.138 19.913 1.00 35.53 103 ARG A CA 1
ATOM 860 C C . ARG A 1 103 ? 20.614 16.893 19.885 1.00 35.53 103 ARG A C 1
ATOM 862 O O . ARG A 1 103 ? 21.532 16.486 19.187 1.00 35.53 103 ARG A O 1
ATOM 869 N N . PHE A 1 104 ? 20.648 18.042 20.555 1.00 42.69 104 PHE A N 1
ATOM 870 C CA . PHE A 1 104 ? 21.908 18.648 20.957 1.00 42.69 104 PHE A CA 1
ATOM 871 C C . PHE A 1 104 ? 22.628 17.638 21.854 1.00 42.69 104 PHE A C 1
ATOM 873 O O . PHE A 1 104 ? 22.045 17.095 22.798 1.00 42.69 104 PHE A O 1
ATOM 880 N N . SER A 1 105 ? 23.868 17.341 21.505 1.00 44.19 105 SER A N 1
ATOM 881 C CA . SER A 1 105 ? 24.897 16.775 22.370 1.00 44.19 105 SER A CA 1
ATOM 882 C C . SER A 1 105 ? 26.168 17.542 22.056 1.00 44.19 105 SER A C 1
ATOM 884 O O . SER A 1 105 ? 26.352 17.849 20.856 1.00 44.19 105 SER A O 1
#

Mean predicted aligned error: 11.67 Å

Sequence (105 aa):
MKKQSIADRLLKLAAGRCPIHGIWMPQVDTWYYADTGKRYFRFEEPEDEKIYTIVECPWNNCGIQAKAFSNNGPWELTEKWKYLLYDPENKIIQFPKHKIKGRFS